Protein AF-A0A2H9Q117-F1 (afdb_monomer)

pLDDT: mean 94.59, std 5.76, range [59.09, 98.56]

Sequence (110 aa):
VEIIYKTNPKEIKGKDKVEELILDNNKKLKVDGIFVEIGGAPSSVLIKELGIKTDDSGFILTDERMATNVSGIFAAGDVRKNVLKQAITSSAEGVIAATSVYKYFNELKK

Secondary structure (DSSP, 8-state):
-----S--EEEEE-SSS--EEEETTS-EEE-S-----S------HHHHHTT--B-TT-PBP--TT-B-SSTT-B--STTB--S---HHHHHHHHHHHHHHHHHHHHHHT-

Foldseek 3Di:
DDDDPPKDFDDFDDDPFTQWTAIPVRDIDGDRDDDDPPDDADPQPVVVVVVWDAPPSRAGEDDPLQDTPDQLDGDFAPSHDDDDHDPVRRVVRVVSNVVSSVVSVVVVVD

Radius of gyration: 20.99 Å; Cα contacts (8 Å, |Δi|>4): 144; chains: 1; bounding box: 45×31×62 Å

Solvent-accessible surface area (backbone atoms only — not comparable to full-atom values): 6770 Å² total; per-residue (Å²): 136,91,83,79,76,99,66,49,86,65,48,82,40,58,90,94,53,54,43,32,41,31,31,69,84,69,51,72,43,83,37,76,72,86,85,89,83,86,77,86,69,51,92,35,66,70,45,50,75,71,68,40,52,50,51,97,67,36,25,34,47,56,55,97,54,18,37,37,82,41,88,97,42,63,56,51,32,81,52,27,73,72,94,64,85,44,74,68,50,24,50,53,37,41,53,44,24,54,53,39,52,54,50,54,56,57,58,74,75,108

Mean predicted aligned error: 4.55 Å

Structure (mmCIF, N/CA/C/O backbone):
data_AF-A0A2H9Q117-F1
#
_entry.id   AF-A0A2H9Q117-F1
#
loop_
_atom_site.group_PDB
_atom_site.id
_atom_site.type_symbol
_atom_site.label_atom_id
_atom_site.label_alt_id
_atom_site.label_comp_id
_atom_site.label_asym_id
_atom_site.label_entity_id
_atom_site.label_seq_id
_atom_site.pdbx_PDB_ins_code
_atom_site.Cartn_x
_atom_site.Cartn_y
_atom_site.Cartn_z
_atom_site.occupancy
_atom_site.B_iso_or_equiv
_atom_site.auth_seq_id
_atom_site.auth_comp_id
_atom_site.auth_asym_id
_atom_site.auth_atom_id
_atom_site.pdbx_PDB_model_num
ATOM 1 N N . VAL A 1 1 ? -5.870 14.328 20.038 1.00 90.69 1 VAL A N 1
ATOM 2 C CA . VAL A 1 1 ? -5.790 12.883 19.725 1.00 90.69 1 VAL A CA 1
ATOM 3 C C . VAL A 1 1 ? -5.539 12.150 21.028 1.00 90.69 1 VAL A C 1
ATOM 5 O O . VAL A 1 1 ? -4.581 12.492 21.708 1.00 90.69 1 VAL A O 1
ATOM 8 N N . GLU A 1 2 ? -6.423 11.231 21.414 1.00 95.50 2 GLU A N 1
ATOM 9 C CA . GLU A 1 2 ? -6.188 10.325 22.547 1.00 95.50 2 GLU A CA 1
ATOM 10 C C . GLU A 1 2 ? -5.389 9.120 22.041 1.00 95.50 2 GLU A C 1
ATOM 12 O O . GLU A 1 2 ? -5.732 8.558 21.002 1.00 95.50 2 GLU A O 1
ATOM 17 N N . ILE A 1 3 ? -4.324 8.736 22.749 1.00 96.56 3 ILE A N 1
ATOM 18 C CA . ILE A 1 3 ? -3.512 7.566 22.401 1.00 96.56 3 ILE A CA 1
ATOM 19 C C . ILE A 1 3 ? -3.693 6.506 23.483 1.00 96.56 3 ILE A C 1
ATOM 21 O O . ILE A 1 3 ? -3.464 6.773 24.662 1.00 96.56 3 ILE A O 1
ATOM 25 N N . ILE A 1 4 ? -4.085 5.301 23.075 1.00 95.94 4 ILE A N 1
ATOM 26 C CA . ILE A 1 4 ? -4.366 4.183 23.977 1.00 95.94 4 ILE A CA 1
ATOM 27 C C . ILE A 1 4 ? -3.413 3.037 23.632 1.00 95.94 4 ILE A C 1
ATOM 29 O O . ILE A 1 4 ? -3.639 2.282 22.691 1.00 95.94 4 ILE A O 1
ATOM 33 N N . TYR A 1 5 ? -2.318 2.922 24.382 1.00 96.88 5 TYR A N 1
ATOM 34 C CA . TYR A 1 5 ? -1.334 1.851 24.202 1.00 96.88 5 TYR A CA 1
ATOM 35 C C . TYR A 1 5 ? -1.754 0.552 24.908 1.00 96.88 5 TYR A C 1
ATOM 37 O O . TYR A 1 5 ? -2.643 0.550 25.760 1.00 96.88 5 TYR A O 1
ATOM 45 N N . LYS A 1 6 ? -1.056 -0.553 24.593 1.00 96.81 6 LYS A N 1
ATOM 46 C CA . LYS A 1 6 ? -1.187 -1.866 25.266 1.00 96.81 6 LYS A CA 1
ATOM 47 C C . LYS A 1 6 ? -2.630 -2.384 25.330 1.00 96.81 6 LYS A C 1
ATOM 49 O O . LYS A 1 6 ? -3.053 -2.921 26.348 1.00 96.81 6 LYS A O 1
ATOM 54 N N . THR A 1 7 ? -3.382 -2.158 24.263 1.00 96.94 7 THR A N 1
ATOM 55 C CA . THR A 1 7 ? -4.812 -2.447 24.189 1.00 96.94 7 THR A CA 1
ATOM 56 C C . THR A 1 7 ? -5.124 -2.946 22.786 1.00 96.94 7 THR A C 1
ATOM 58 O O . THR A 1 7 ? -4.624 -2.371 21.818 1.00 96.94 7 THR A O 1
ATOM 61 N N . ASN A 1 8 ? -5.944 -3.986 22.668 1.00 97.56 8 ASN A N 1
ATOM 62 C CA . ASN A 1 8 ? -6.383 -4.520 21.380 1.00 97.56 8 ASN A CA 1
ATOM 63 C C . ASN A 1 8 ? -7.870 -4.219 21.133 1.00 97.56 8 ASN A C 1
ATOM 65 O O . ASN A 1 8 ? -8.667 -4.239 22.080 1.00 97.56 8 ASN A O 1
ATOM 69 N N . PRO A 1 9 ? -8.277 -3.978 19.872 1.00 97.06 9 PRO A N 1
ATOM 70 C CA . PRO A 1 9 ? -9.687 -3.964 19.508 1.00 97.06 9 PRO A CA 1
ATOM 71 C C . PRO A 1 9 ? -10.270 -5.372 19.689 1.00 97.06 9 PRO A C 1
ATOM 73 O O . PRO A 1 9 ? -9.713 -6.352 19.199 1.00 97.06 9 PRO A O 1
ATOM 76 N N . LYS A 1 10 ? -11.390 -5.473 20.406 1.00 97.69 10 LYS A N 1
ATOM 77 C CA . LYS A 1 10 ? -12.072 -6.740 20.700 1.00 97.69 10 LYS A CA 1
ATOM 78 C C . LYS A 1 10 ? -13.313 -6.940 19.838 1.00 97.69 10 LYS A C 1
ATOM 80 O O . LYS A 1 10 ? -13.533 -8.036 19.341 1.00 97.69 10 LYS A O 1
ATOM 85 N N . GLU A 1 11 ? -14.135 -5.906 19.686 1.00 97.88 11 GLU A N 1
ATOM 86 C CA . GLU A 1 11 ? -15.405 -5.999 18.960 1.00 97.88 11 GLU A CA 1
ATOM 87 C C . GLU A 1 11 ? -15.816 -4.625 18.420 1.00 97.88 11 GLU A C 1
ATOM 89 O O . GLU A 1 11 ? -15.735 -3.630 19.140 1.00 97.88 11 GLU A O 1
ATOM 94 N N . ILE A 1 12 ? -16.278 -4.572 17.170 1.00 98.12 12 ILE A N 1
ATOM 95 C CA . ILE A 1 12 ? -16.892 -3.381 16.571 1.00 98.12 12 ILE A CA 1
ATOM 96 C C . ILE A 1 12 ? -18.407 -3.566 16.639 1.00 98.12 12 ILE A C 1
ATOM 98 O O . ILE A 1 12 ? -18.921 -4.569 16.145 1.00 98.12 12 ILE A O 1
ATOM 102 N N . LYS A 1 13 ? -19.118 -2.613 17.245 1.00 98.00 13 LYS A N 1
ATOM 103 C CA . LYS A 1 13 ? -20.574 -2.650 17.416 1.00 98.00 13 LYS A CA 1
ATOM 104 C C . LYS A 1 13 ? -21.279 -1.530 16.675 1.00 98.00 13 LYS A C 1
ATOM 106 O O . LYS A 1 13 ? -20.758 -0.427 16.507 1.00 98.00 13 LYS A O 1
ATOM 111 N N . GLY A 1 14 ? -22.510 -1.844 16.299 1.00 97.19 14 GLY A N 1
ATOM 112 C CA . GLY A 1 14 ? -23.447 -0.948 15.652 1.00 97.19 14 GLY A CA 1
ATOM 113 C C . GLY A 1 14 ? -24.541 -1.746 14.953 1.00 97.19 14 GLY A C 1
ATOM 114 O O . GLY A 1 14 ? -24.390 -2.954 14.751 1.00 97.19 14 GLY A O 1
ATOM 115 N N . LYS A 1 15 ? -25.662 -1.098 14.637 1.00 96.69 15 LYS A N 1
ATOM 116 C CA . LYS A 1 15 ? -26.765 -1.751 13.921 1.00 96.69 15 LYS A CA 1
ATOM 117 C C . LYS A 1 15 ? -26.582 -1.633 12.408 1.00 96.69 15 LYS A C 1
ATOM 119 O O . LYS A 1 15 ? -26.327 -2.628 11.743 1.00 96.69 15 LYS A O 1
ATOM 124 N N . ASP A 1 16 ? -26.686 -0.406 11.899 1.00 97.75 16 ASP A N 1
ATOM 125 C CA . ASP A 1 16 ? -26.608 -0.099 10.463 1.00 97.75 16 ASP A CA 1
ATOM 126 C C . ASP A 1 16 ? -25.271 0.573 10.084 1.00 97.75 16 ASP A C 1
ATOM 128 O O . ASP A 1 16 ? -24.865 0.570 8.924 1.00 97.75 16 ASP A O 1
ATOM 132 N N . LYS A 1 17 ? -24.570 1.147 11.070 1.00 97.56 17 LYS A N 1
ATOM 133 C CA . LYS A 1 17 ? -23.241 1.768 10.949 1.00 97.56 17 LYS A CA 1
ATOM 134 C C . LYS A 1 17 ? -22.427 1.529 12.220 1.00 97.56 17 LYS A C 1
ATOM 136 O O . LYS A 1 17 ? -22.989 1.093 13.217 1.00 97.56 17 LYS A O 1
ATOM 141 N N . VAL A 1 18 ? -21.130 1.845 12.195 1.00 98.19 18 VAL A N 1
ATOM 142 C CA . VAL A 1 18 ? -20.279 1.821 13.397 1.00 98.19 18 VAL A 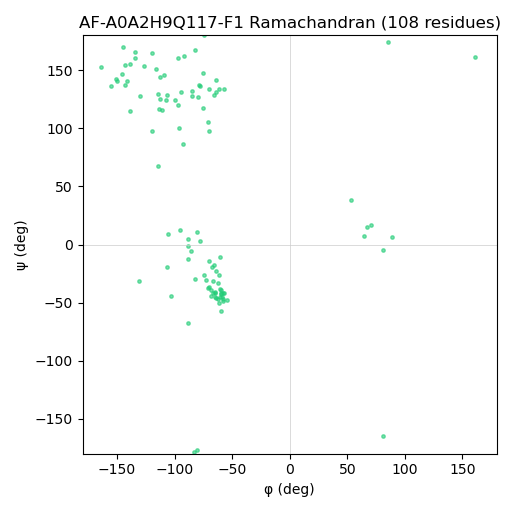CA 1
ATOM 143 C C . VAL A 1 18 ? -20.807 2.817 14.432 1.00 98.19 18 VAL A C 1
ATOM 145 O O . VAL A 1 18 ? -21.126 3.958 14.096 1.00 98.19 18 VAL A O 1
ATOM 148 N N . GLU A 1 19 ? -20.896 2.372 15.683 1.00 98.31 19 GLU A N 1
ATOM 149 C CA . GLU A 1 19 ? -21.332 3.192 16.822 1.00 98.31 19 GLU A CA 1
ATOM 150 C C . GLU A 1 19 ? -20.375 3.081 18.020 1.00 98.31 19 GLU A C 1
ATOM 152 O O . GLU A 1 19 ? -20.226 4.029 18.797 1.00 98.31 19 GLU A O 1
ATOM 157 N N . GLU A 1 20 ? -19.727 1.926 18.200 1.00 98.25 20 GLU A N 1
ATOM 158 C CA . GLU A 1 20 ? -18.876 1.660 19.359 1.00 98.25 20 GLU A CA 1
ATOM 159 C C . GLU A 1 20 ? -17.729 0.691 19.027 1.00 98.25 20 GLU A C 1
ATOM 161 O O . GLU A 1 20 ? -17.919 -0.308 18.333 1.00 98.25 20 GLU A O 1
ATOM 166 N N . LEU A 1 21 ? -16.538 0.953 19.571 1.00 98.31 21 LEU A N 1
ATOM 167 C CA . LEU A 1 21 ? -15.422 0.007 19.628 1.00 98.31 21 LEU A CA 1
ATOM 168 C C . LEU A 1 21 ? -15.249 -0.491 21.067 1.00 98.31 21 LEU A C 1
ATOM 170 O O . LEU A 1 21 ? -15.050 0.306 21.989 1.00 98.31 21 LEU A O 1
ATOM 174 N N . ILE A 1 22 ? -15.282 -1.809 21.254 1.00 98.12 22 ILE A N 1
ATOM 175 C CA . ILE A 1 22 ? -14.952 -2.471 22.518 1.00 98.12 22 ILE A CA 1
ATOM 176 C C . ILE A 1 22 ? -13.488 -2.884 22.486 1.00 98.12 22 ILE A C 1
ATOM 178 O O . ILE A 1 22 ? -13.029 -3.519 21.536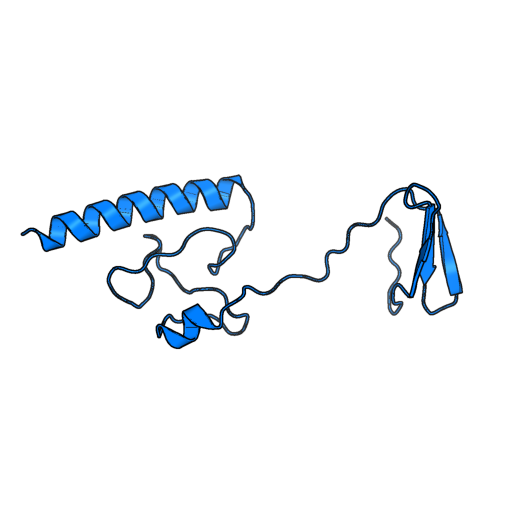 1.00 98.12 22 ILE A O 1
ATOM 182 N N . LEU A 1 23 ? -12.772 -2.552 23.552 1.00 98.12 23 LEU A N 1
ATOM 183 C CA . LEU A 1 23 ? -11.379 -2.923 23.761 1.00 98.12 23 LEU A CA 1
ATOM 184 C C . LEU A 1 23 ? -11.264 -4.176 24.643 1.00 98.12 23 LEU A C 1
ATOM 186 O O . LEU A 1 23 ? -12.188 -4.533 25.379 1.00 98.12 23 LEU A O 1
ATOM 190 N N . ASP A 1 24 ? -10.123 -4.856 24.591 1.00 97.69 24 ASP A N 1
ATOM 191 C CA . ASP A 1 24 ? -9.838 -6.057 25.394 1.00 97.69 24 ASP A CA 1
ATOM 192 C C . ASP A 1 24 ? -9.869 -5.819 26.917 1.00 97.69 24 ASP A C 1
ATOM 194 O O . ASP A 1 24 ? -10.237 -6.716 27.676 1.00 97.69 24 ASP A O 1
ATOM 198 N N . ASN A 1 25 ? -9.610 -4.589 27.359 1.00 96.56 25 ASN A N 1
ATOM 199 C CA . ASN A 1 25 ? -9.779 -4.132 28.743 1.00 96.56 25 ASN A CA 1
ATOM 200 C C . ASN A 1 25 ? -11.233 -3.756 29.120 1.00 96.56 25 ASN A C 1
ATOM 202 O O . ASN A 1 25 ? -11.467 -3.175 30.179 1.00 96.56 25 ASN A O 1
ATOM 206 N N . ASN A 1 26 ? -12.212 -4.076 28.266 1.00 94.75 26 ASN A N 1
ATOM 207 C CA . ASN A 1 26 ? -13.640 -3.753 28.386 1.00 94.75 26 ASN A CA 1
ATOM 208 C C . ASN A 1 26 ? -13.996 -2.252 28.335 1.00 94.75 26 ASN A C 1
ATOM 210 O O . ASN A 1 26 ? -15.169 -1.907 28.512 1.00 94.75 26 ASN A O 1
ATOM 214 N N . LYS A 1 27 ? -13.042 -1.351 28.050 1.00 96.75 27 LYS A N 1
ATOM 215 C CA . LYS A 1 27 ? -13.352 0.051 27.728 1.00 96.75 27 LYS A CA 1
ATOM 216 C C . LYS A 1 27 ? -14.156 0.104 26.427 1.00 96.75 27 LYS A C 1
ATOM 218 O O . LYS A 1 27 ? -13.892 -0.639 25.482 1.00 96.75 27 LYS A O 1
ATOM 223 N N . LYS A 1 28 ? -15.128 1.012 26.393 1.00 97.75 28 LYS A N 1
ATOM 22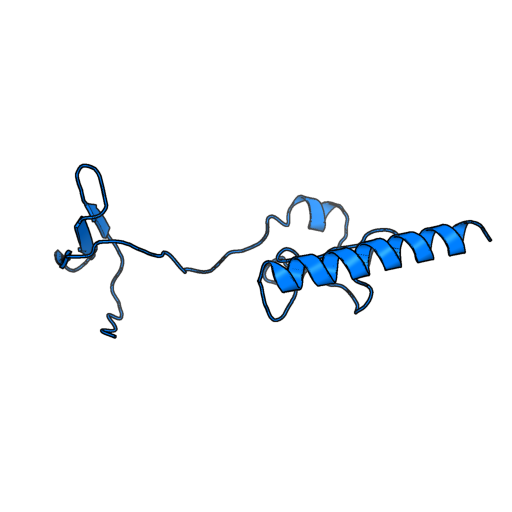4 C CA . LYS A 1 28 ? -16.000 1.267 25.247 1.00 97.75 28 LYS A CA 1
ATOM 225 C C . LYS A 1 28 ? -15.745 2.664 24.709 1.00 97.75 28 LYS A C 1
ATOM 227 O O . LYS A 1 28 ? -15.746 3.624 25.481 1.00 97.75 28 LYS A O 1
ATOM 232 N N . LEU A 1 29 ? -15.523 2.772 23.406 1.00 97.94 29 LEU A N 1
ATOM 233 C CA . LEU A 1 29 ? -15.313 4.039 22.713 1.00 97.94 29 LEU A CA 1
ATOM 234 C C . LEU A 1 29 ? -16.488 4.285 21.772 1.00 97.94 29 LEU A C 1
ATOM 236 O O . LEU A 1 29 ? -16.671 3.521 20.831 1.00 97.94 29 LEU A O 1
ATOM 240 N N . LYS A 1 30 ? -17.260 5.350 22.003 1.00 97.94 30 LYS A N 1
ATOM 241 C CA . LYS A 1 30 ? -18.290 5.794 21.054 1.00 97.94 30 LYS A CA 1
ATOM 242 C C . LYS A 1 30 ? -17.616 6.491 19.878 1.00 97.94 30 LYS A C 1
ATOM 244 O O . LYS A 1 30 ? -16.953 7.506 20.084 1.00 97.94 30 LYS A O 1
ATOM 249 N N . VAL A 1 31 ? -17.765 5.938 18.680 1.00 97.75 31 VAL A N 1
ATOM 250 C CA . VAL A 1 31 ? -17.116 6.422 17.453 1.00 97.75 31 VAL A CA 1
ATOM 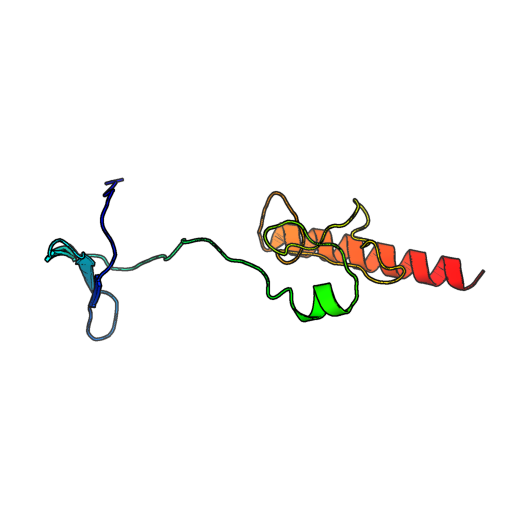251 C C . VAL A 1 31 ? -18.034 6.202 16.255 1.00 97.75 31 VAL A C 1
ATOM 253 O O . VAL A 1 31 ? -18.746 5.206 16.201 1.00 97.75 31 VAL A O 1
ATOM 256 N N . ASP A 1 32 ? -17.987 7.104 15.276 1.00 97.94 32 ASP A N 1
ATOM 257 C CA . ASP A 1 32 ? -18.773 6.986 14.038 1.00 97.94 32 ASP A CA 1
ATOM 258 C C . ASP A 1 32 ? -18.060 6.185 12.933 1.00 97.94 32 ASP A C 1
ATOM 260 O O . ASP A 1 32 ? -18.670 5.826 11.927 1.00 97.94 32 ASP A O 1
ATOM 264 N N . GLY A 1 33 ? -16.761 5.914 13.091 1.00 97.38 33 GLY A N 1
ATOM 265 C CA . GLY A 1 33 ? -15.950 5.222 12.094 1.00 97.38 33 GLY A CA 1
ATOM 266 C C . GLY A 1 33 ? -14.640 4.695 12.669 1.00 97.38 33 GLY A C 1
ATOM 267 O O . GLY A 1 33 ? -14.112 5.226 13.647 1.00 97.38 33 GLY A O 1
ATOM 268 N N . ILE A 1 34 ? -14.126 3.629 12.057 1.00 97.38 34 ILE A N 1
ATOM 269 C CA . ILE A 1 34 ? -12.878 2.965 12.444 1.00 97.38 34 ILE A CA 1
ATOM 270 C C . ILE A 1 34 ? -12.019 2.806 11.194 1.00 97.38 34 ILE A C 1
ATOM 272 O O . ILE A 1 34 ? -12.471 2.259 10.191 1.00 97.38 34 ILE A O 1
ATOM 276 N N . PHE A 1 35 ? -10.772 3.258 11.284 1.00 97.00 35 PHE A N 1
ATOM 277 C CA . PHE A 1 35 ? -9.751 3.085 10.256 1.00 97.00 35 PHE A CA 1
ATOM 278 C C . PHE A 1 35 ? -8.699 2.114 10.797 1.00 97.00 35 PHE A C 1
ATOM 280 O O . PHE A 1 35 ? -8.067 2.392 11.817 1.00 97.00 35 PHE A O 1
ATOM 287 N N . VAL A 1 36 ? -8.561 0.948 10.162 1.00 95.31 36 VAL A N 1
ATOM 288 C CA . VAL A 1 36 ? -7.625 -0.104 10.586 1.00 95.31 36 VAL A CA 1
ATOM 289 C C . VAL A 1 36 ? -6.338 0.023 9.779 1.00 95.31 36 VAL A C 1
ATOM 291 O O . VAL A 1 36 ? -6.259 -0.446 8.651 1.00 95.31 36 VAL A O 1
ATOM 294 N N . GLU A 1 37 ? -5.322 0.631 10.384 1.00 93.50 37 GLU A N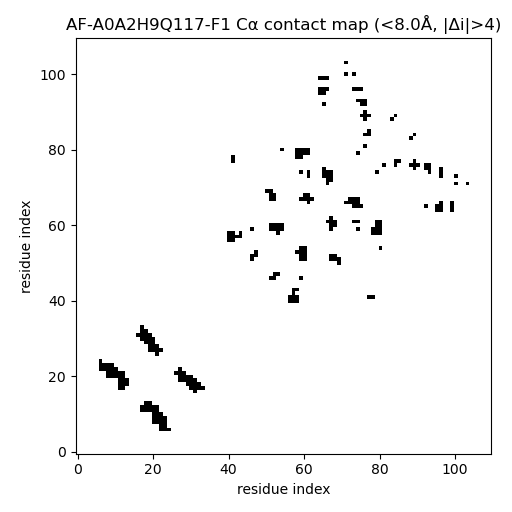 1
ATOM 295 C CA . GLU A 1 37 ? -4.021 0.895 9.757 1.00 93.50 37 GLU A CA 1
ATOM 296 C C . GLU A 1 37 ? -2.912 0.093 10.456 1.00 93.50 37 GLU A C 1
ATOM 298 O O . GLU A 1 37 ? -2.054 0.638 11.146 1.00 93.50 37 GLU A O 1
ATOM 303 N N . ILE A 1 38 ? -2.957 -1.238 10.319 1.00 92.38 38 ILE A N 1
ATOM 304 C CA . ILE A 1 38 ? -1.973 -2.173 10.912 1.00 92.38 38 ILE A CA 1
ATOM 305 C C . ILE A 1 38 ? -0.846 -2.565 9.939 1.00 92.38 38 ILE A C 1
ATOM 307 O O . ILE A 1 38 ? -0.082 -3.493 10.202 1.00 92.38 38 ILE A O 1
ATOM 311 N N . GLY A 1 39 ? -0.743 -1.852 8.816 1.00 86.38 39 GLY A N 1
ATOM 312 C CA . GLY A 1 39 ? 0.172 -2.152 7.718 1.00 86.38 39 GLY A CA 1
ATOM 313 C C . GLY A 1 39 ? -0.388 -3.168 6.718 1.00 86.38 39 GLY A C 1
ATOM 314 O O . GLY A 1 39 ? -1.460 -3.741 6.901 1.00 86.38 39 GLY A O 1
ATOM 315 N N . GLY A 1 40 ? 0.357 -3.384 5.634 1.00 81.50 40 GLY A N 1
ATOM 316 C CA . GLY A 1 40 ? 0.013 -4.340 4.585 1.00 81.50 40 GLY A CA 1
ATOM 317 C C . GLY A 1 40 ? 1.264 -4.887 3.905 1.00 81.50 40 GLY A C 1
ATOM 318 O O . GLY A 1 40 ? 2.230 -4.153 3.694 1.00 81.50 40 GLY A O 1
ATOM 319 N N . ALA A 1 41 ? 1.237 -6.175 3.565 1.00 81.75 41 ALA A N 1
ATOM 320 C CA . ALA A 1 41 ? 2.283 -6.852 2.805 1.00 81.75 41 ALA A CA 1
ATOM 321 C C . ALA A 1 41 ? 1.744 -7.257 1.420 1.00 81.75 41 ALA A C 1
ATOM 323 O O . ALA A 1 41 ? 0.572 -7.625 1.304 1.00 81.75 41 ALA A O 1
ATOM 324 N N . PRO A 1 42 ? 2.563 -7.195 0.360 1.00 84.44 42 PRO A N 1
ATOM 325 C CA . PRO A 1 42 ? 2.141 -7.569 -0.979 1.00 84.44 42 PRO A CA 1
ATOM 326 C C . PRO A 1 42 ? 2.067 -9.096 -1.104 1.00 84.44 42 PRO A C 1
ATOM 328 O O . PRO A 1 42 ? 2.879 -9.832 -0.532 1.00 84.44 42 PRO A O 1
ATOM 331 N N . SER A 1 43 ? 1.129 -9.587 -1.916 1.00 79.69 43 SER A N 1
ATOM 332 C CA . SER A 1 43 ? 1.109 -11.000 -2.302 1.00 79.69 43 SER A CA 1
ATOM 333 C C . SER A 1 43 ? 2.285 -11.283 -3.240 1.00 79.69 43 SER A C 1
ATOM 335 O O . SER A 1 43 ? 2.240 -10.977 -4.429 1.00 79.69 43 SER A O 1
ATOM 337 N N . SER A 1 44 ? 3.373 -11.818 -2.684 1.00 76.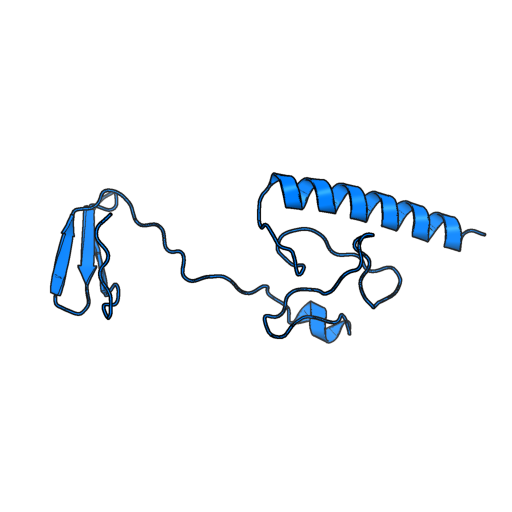81 44 SER A N 1
ATOM 338 C CA . SER A 1 44 ? 4.659 -11.989 -3.377 1.00 76.81 44 SER A CA 1
ATOM 339 C C . S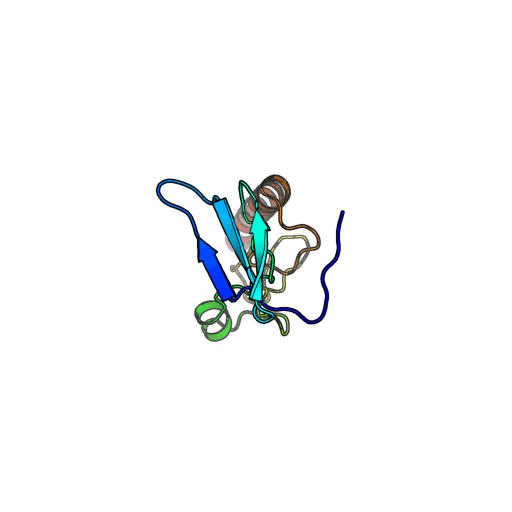ER A 1 44 ? 4.967 -13.435 -3.775 1.00 76.81 44 SER A C 1
ATOM 341 O O . SER A 1 44 ? 6.074 -13.712 -4.228 1.00 76.81 44 SER A O 1
ATOM 343 N N . VAL A 1 45 ? 4.012 -14.364 -3.639 1.00 82.12 45 VAL A N 1
ATOM 344 C CA . VAL A 1 45 ? 4.233 -15.794 -3.940 1.00 82.12 45 VAL A CA 1
ATOM 345 C C . VAL A 1 45 ? 4.655 -15.986 -5.401 1.00 82.12 45 VAL A C 1
ATOM 347 O O . VAL A 1 45 ? 5.769 -16.435 -5.657 1.00 82.12 45 VAL A O 1
ATOM 350 N N . LEU A 1 46 ? 3.834 -15.523 -6.349 1.00 84.38 46 LEU A N 1
ATOM 351 C CA . LEU A 1 46 ? 4.135 -15.600 -7.784 1.00 84.38 46 LEU A CA 1
ATOM 352 C C . LEU A 1 46 ? 5.425 -14.847 -8.153 1.00 84.38 46 LEU A C 1
ATOM 354 O O . LEU A 1 46 ? 6.212 -15.302 -8.974 1.00 84.38 46 LEU A O 1
ATOM 358 N N . ILE A 1 47 ? 5.665 -13.692 -7.526 1.00 90.06 47 ILE A N 1
ATOM 359 C CA . ILE A 1 47 ? 6.857 -12.863 -7.763 1.00 90.06 47 ILE A CA 1
ATOM 360 C C . ILE A 1 47 ? 8.135 -13.643 -7.430 1.00 90.06 47 ILE A C 1
ATOM 362 O O . ILE A 1 47 ? 9.086 -13.643 -8.214 1.00 90.06 47 ILE A O 1
ATOM 366 N N . LYS A 1 48 ? 8.145 -14.341 -6.290 1.00 86.31 48 LYS A N 1
ATOM 367 C CA . LYS A 1 48 ? 9.289 -15.149 -5.857 1.00 86.31 48 LYS A CA 1
ATOM 368 C C . LYS A 1 48 ? 9.498 -16.364 -6.761 1.00 86.31 48 LYS A C 1
ATOM 370 O O . LYS A 1 48 ? 10.640 -16.660 -7.099 1.00 86.31 48 LYS A O 1
ATOM 375 N N . GLU A 1 49 ? 8.423 -17.020 -7.199 1.00 90.81 49 GLU A N 1
ATOM 376 C CA . GLU A 1 49 ? 8.490 -18.142 -8.150 1.00 90.81 49 GLU A CA 1
ATOM 377 C C . GLU A 1 49 ? 9.076 -17.731 -9.510 1.00 90.81 49 GLU A C 1
ATOM 379 O O . GLU A 1 49 ? 9.809 -18.500 -10.127 1.00 90.81 49 GLU A O 1
ATOM 384 N N . LEU A 1 50 ? 8.832 -16.491 -9.945 1.00 91.38 50 LEU A N 1
ATOM 385 C CA . LEU A 1 50 ? 9.411 -15.915 -11.163 1.00 91.38 50 LEU A CA 1
ATOM 386 C C . LEU A 1 50 ? 10.878 -15.463 -11.001 1.00 91.38 50 LEU A C 1
ATOM 388 O O . LEU A 1 50 ? 11.451 -14.894 -11.930 1.00 91.38 50 LEU A O 1
ATOM 392 N N . GLY A 1 51 ? 11.500 -15.679 -9.835 1.00 95.19 51 GLY A N 1
ATOM 393 C CA . GLY A 1 51 ? 12.882 -15.269 -9.558 1.00 95.19 51 GLY A CA 1
ATOM 394 C C . GLY A 1 51 ? 13.068 -13.753 -9.416 1.00 95.19 51 GLY A C 1
ATOM 395 O O . GLY A 1 51 ? 14.196 -13.250 -9.492 1.00 95.19 51 GLY A O 1
ATOM 396 N N . ILE A 1 52 ? 11.976 -13.010 -9.217 1.00 96.88 52 ILE A N 1
ATOM 397 C CA . ILE A 1 52 ? 12.015 -11.563 -9.018 1.00 96.88 52 ILE A CA 1
ATOM 398 C C . ILE A 1 52 ? 12.406 -11.276 -7.566 1.00 96.88 52 ILE A C 1
ATOM 400 O O . ILE A 1 52 ? 11.803 -11.782 -6.618 1.00 96.88 52 ILE A O 1
ATOM 404 N N . LYS A 1 53 ? 13.432 -10.444 -7.385 1.00 96.50 53 LYS A N 1
ATOM 405 C CA . LYS A 1 53 ? 13.948 -10.054 -6.075 1.00 96.50 53 LYS A CA 1
ATOM 406 C C . LYS A 1 53 ? 12.959 -9.140 -5.359 1.00 96.50 53 LYS A C 1
ATOM 408 O O . LYS A 1 53 ? 12.492 -8.143 -5.915 1.00 96.50 53 LYS A O 1
ATOM 413 N N . THR A 1 54 ? 12.723 -9.445 -4.090 1.00 95.62 54 THR A N 1
ATOM 414 C CA . THR A 1 54 ? 11.957 -8.612 -3.166 1.00 95.62 54 THR A CA 1
ATOM 415 C C . THR A 1 54 ? 12.817 -8.197 -1.979 1.00 95.62 54 THR A C 1
ATOM 417 O O . THR A 1 54 ? 13.869 -8.790 -1.739 1.00 95.62 54 THR A O 1
ATOM 420 N N . ASP A 1 55 ? 12.372 -7.199 -1.220 1.00 93.00 55 ASP A N 1
ATOM 421 C CA . ASP A 1 55 ? 12.859 -7.013 0.148 1.00 93.00 55 ASP A CA 1
ATOM 422 C C . ASP A 1 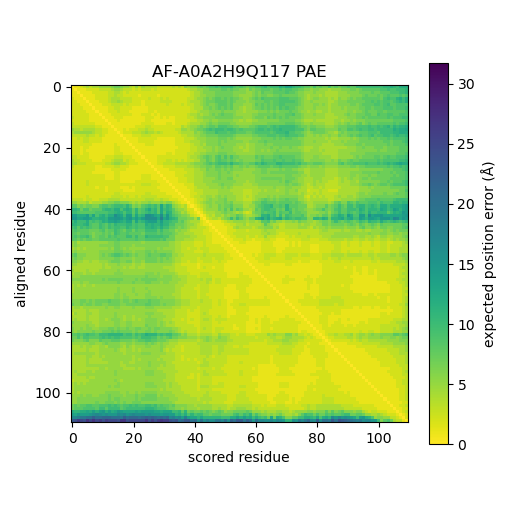55 ? 12.259 -8.053 1.113 1.00 93.00 55 ASP A C 1
ATOM 424 O O . ASP A 1 55 ? 11.460 -8.914 0.720 1.00 93.00 55 ASP A O 1
ATOM 428 N N . AS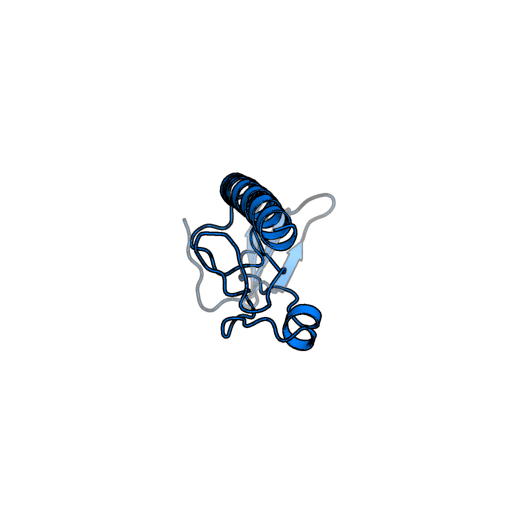P A 1 56 ? 12.648 -7.964 2.387 1.00 91.31 56 ASP A N 1
ATOM 429 C CA . ASP A 1 56 ? 12.213 -8.880 3.448 1.00 91.31 56 ASP A CA 1
ATOM 430 C C . ASP A 1 56 ? 10.703 -8.808 3.720 1.00 91.31 56 ASP A C 1
ATOM 432 O O . ASP A 1 56 ? 10.109 -9.767 4.208 1.00 91.31 56 ASP A O 1
ATOM 436 N N . SER A 1 57 ? 10.062 -7.689 3.369 1.00 90.38 57 SER A N 1
ATOM 437 C CA . SER A 1 57 ? 8.610 -7.501 3.476 1.00 90.38 57 SER A CA 1
ATOM 438 C C . SER A 1 57 ? 7.859 -7.967 2.222 1.00 90.38 57 SER A C 1
ATOM 440 O O . SER A 1 57 ? 6.631 -7.916 2.188 1.00 90.38 57 SER A O 1
ATOM 442 N N . GLY A 1 58 ? 8.570 -8.455 1.201 1.00 92.19 58 GLY A N 1
ATOM 443 C CA . GLY A 1 58 ? 7.995 -8.983 -0.034 1.00 92.19 58 GLY A CA 1
ATOM 444 C C . GLY A 1 58 ? 7.762 -7.942 -1.130 1.00 92.19 58 GLY A C 1
ATOM 445 O O . GLY A 1 58 ? 7.191 -8.293 -2.163 1.00 92.19 58 GLY A O 1
ATOM 446 N N . PHE A 1 59 ? 8.202 -6.693 -0.960 1.00 94.62 59 PHE A N 1
ATOM 447 C CA . PHE A 1 59 ? 8.058 -5.664 -1.993 1.00 94.62 59 PHE A CA 1
ATOM 448 C C . PHE A 1 59 ? 9.092 -5.831 -3.099 1.00 94.62 59 PHE A C 1
ATOM 450 O O . PHE A 1 59 ? 10.273 -6.046 -2.830 1.00 94.62 59 PHE A O 1
ATOM 457 N N . ILE A 1 60 ? 8.660 -5.696 -4.353 1.00 96.25 60 ILE A N 1
ATOM 458 C CA . ILE A 1 60 ? 9.525 -5.867 -5.527 1.00 96.25 60 ILE A CA 1
ATOM 459 C C . ILE A 1 60 ? 10.623 -4.802 -5.537 1.00 96.25 60 ILE A C 1
ATOM 461 O O . ILE A 1 60 ? 10.351 -3.606 -5.399 1.00 96.25 60 ILE A O 1
ATOM 465 N N . LEU A 1 61 ? 11.865 -5.232 -5.745 1.00 96.94 61 LEU A N 1
ATOM 466 C CA . LEU A 1 61 ? 12.990 -4.327 -5.946 1.00 96.94 61 LEU A CA 1
ATOM 467 C C . LEU A 1 61 ? 13.071 -3.924 -7.420 1.00 96.94 61 LEU A C 1
ATOM 469 O O . LEU A 1 61 ? 13.115 -4.782 -8.303 1.00 96.94 61 LEU A O 1
ATOM 473 N N . THR A 1 62 ? 13.126 -2.619 -7.678 1.00 97.88 62 THR A N 1
ATOM 474 C CA . THR A 1 62 ? 13.300 -2.070 -9.028 1.00 97.88 62 THR A CA 1
ATOM 475 C C . THR A 1 62 ? 14.338 -0.956 -9.052 1.00 97.88 62 THR A C 1
ATOM 477 O O . THR A 1 62 ? 14.599 -0.326 -8.024 1.00 97.88 62 THR A O 1
ATOM 480 N N . ASP A 1 63 ? 14.869 -0.666 -10.238 1.00 97.75 63 ASP A N 1
ATOM 481 C CA . ASP A 1 63 ? 15.611 0.571 -10.503 1.00 97.75 63 ASP A CA 1
ATOM 482 C C . ASP A 1 63 ? 14.666 1.770 -10.766 1.00 97.75 63 ASP A C 1
ATOM 484 O O . ASP A 1 63 ? 13.438 1.649 -10.684 1.00 97.75 63 ASP A O 1
ATOM 488 N N . GLU A 1 64 ? 15.235 2.938 -11.088 1.00 97.25 64 GLU A N 1
ATOM 489 C CA . GLU A 1 64 ? 14.493 4.173 -11.407 1.00 97.25 64 GLU A CA 1
ATOM 490 C C . GLU A 1 64 ? 13.657 4.078 -12.692 1.00 97.25 64 GLU A C 1
ATOM 492 O O . GLU A 1 64 ? 12.727 4.857 -12.892 1.00 97.25 64 GLU A O 1
ATOM 497 N N . ARG A 1 65 ? 13.948 3.101 -13.557 1.00 97.75 65 ARG A N 1
ATOM 498 C CA . ARG A 1 65 ? 13.191 2.823 -14.785 1.00 97.75 65 ARG A CA 1
ATOM 499 C C . ARG A 1 65 ? 12.033 1.862 -14.531 1.00 97.75 65 ARG A C 1
ATOM 501 O O . ARG A 1 65 ? 11.361 1.481 -15.488 1.00 97.75 65 ARG A O 1
ATOM 508 N N . MET A 1 66 ? 11.803 1.483 -13.273 1.00 98.44 66 MET A N 1
ATOM 509 C CA . MET A 1 66 ? 10.834 0.475 -12.839 1.00 98.44 66 MET A CA 1
ATOM 510 C C . MET A 1 66 ? 11.189 -0.952 -13.285 1.00 98.44 66 MET A C 1
ATOM 512 O O . MET A 1 66 ? 10.339 -1.841 -13.231 1.00 98.44 66 MET A O 1
ATOM 516 N N . ALA A 1 67 ? 12.430 -1.198 -13.717 1.00 98.12 67 ALA A N 1
ATOM 517 C CA . ALA A 1 67 ? 12.875 -2.522 -14.139 1.00 98.12 67 ALA A CA 1
ATOM 518 C C . ALA A 1 67 ? 13.199 -3.397 -12.925 1.00 98.12 67 ALA A C 1
ATOM 520 O O . ALA A 1 67 ? 13.838 -2.938 -11.976 1.00 98.12 67 ALA A O 1
ATOM 521 N N . THR A 1 68 ? 12.779 -4.661 -12.965 1.00 97.75 68 THR A N 1
ATOM 522 C CA . THR A 1 68 ? 13.165 -5.664 -11.961 1.00 97.75 68 THR A CA 1
ATOM 523 C C . THR A 1 68 ? 14.537 -6.269 -12.287 1.00 97.75 68 THR A C 1
ATOM 525 O O . THR A 1 68 ? 15.174 -5.920 -13.281 1.00 97.75 68 THR A O 1
ATOM 528 N N . ASN A 1 69 ? 15.004 -7.222 -11.475 1.00 97.88 69 ASN A N 1
ATOM 529 C CA . ASN A 1 69 ? 16.193 -8.013 -11.811 1.00 97.88 69 ASN A CA 1
ATOM 530 C C . ASN A 1 69 ? 15.970 -9.006 -12.965 1.00 97.88 69 ASN A C 1
ATOM 532 O O . ASN A 1 69 ? 16.947 -9.572 -13.454 1.00 97.88 69 ASN A O 1
ATOM 536 N N . VAL A 1 70 ? 14.722 -9.271 -13.357 1.00 97.12 70 VAL A N 1
ATOM 537 C CA . VAL A 1 70 ? 14.393 -10.170 -14.464 1.00 97.12 70 VAL A CA 1
ATOM 538 C C . VAL A 1 70 ? 14.157 -9.326 -15.715 1.00 97.12 70 VAL A C 1
ATOM 540 O O . VAL A 1 70 ? 13.287 -8.455 -15.741 1.00 97.12 70 VAL A O 1
ATOM 543 N N . SER A 1 71 ? 14.959 -9.571 -16.754 1.00 95.69 71 SER A N 1
ATOM 544 C CA . SER A 1 71 ? 14.904 -8.818 -18.013 1.00 95.69 71 SER A CA 1
ATOM 545 C C . SER A 1 71 ? 13.508 -8.886 -18.636 1.00 95.69 71 SER A C 1
ATOM 547 O O . SER A 1 71 ? 12.907 -9.956 -18.706 1.00 95.69 71 SER A O 1
ATOM 549 N N . GLY A 1 72 ? 12.990 -7.736 -19.071 1.00 95.25 72 GLY A N 1
ATOM 550 C CA . GLY A 1 72 ? 11.649 -7.619 -19.647 1.00 95.25 72 GLY A CA 1
ATOM 551 C C . GLY A 1 72 ? 10.507 -7.547 -18.628 1.00 95.25 72 GLY A C 1
ATOM 552 O O . GLY A 1 72 ? 9.372 -7.303 -19.033 1.00 95.25 72 GLY A O 1
ATOM 553 N N . ILE A 1 73 ? 10.779 -7.692 -17.325 1.00 96.56 73 ILE A N 1
ATOM 554 C CA . ILE A 1 73 ? 9.771 -7.556 -16.266 1.00 96.56 73 ILE A CA 1
ATOM 555 C C . ILE A 1 73 ? 9.969 -6.240 -15.512 1.00 96.56 73 ILE A C 1
ATOM 557 O O . ILE A 1 73 ? 11.057 -5.936 -15.014 1.00 96.56 73 ILE A O 1
ATOM 561 N N . PHE A 1 74 ? 8.879 -5.486 -15.388 1.00 97.56 74 PHE A N 1
ATOM 562 C CA . PHE A 1 74 ? 8.812 -4.180 -14.739 1.00 97.56 74 PHE A CA 1
ATOM 563 C C . PHE A 1 74 ? 7.711 -4.186 -13.673 1.00 97.56 74 PHE A C 1
ATOM 565 O O . PHE A 1 74 ? 6.749 -4.947 -13.782 1.00 97.56 74 PHE A O 1
ATOM 572 N N . ALA A 1 75 ? 7.838 -3.342 -12.649 1.00 96.56 75 ALA A N 1
ATOM 573 C CA . ALA A 1 75 ? 6.850 -3.228 -11.576 1.00 96.56 75 ALA A CA 1
ATOM 574 C C . ALA A 1 75 ? 6.663 -1.770 -11.140 1.00 96.56 75 ALA A C 1
ATOM 576 O O . ALA A 1 75 ? 7.631 -1.025 -11.033 1.00 96.56 75 ALA A O 1
ATOM 577 N N . ALA A 1 76 ? 5.423 -1.378 -10.852 1.00 97.12 76 ALA A N 1
ATOM 578 C CA . ALA A 1 76 ? 5.049 -0.023 -10.453 1.00 97.12 76 ALA A CA 1
ATOM 579 C C . ALA A 1 76 ? 3.935 -0.049 -9.397 1.00 97.12 76 ALA A C 1
ATOM 581 O O . ALA A 1 76 ? 3.147 -0.997 -9.346 1.00 97.12 76 ALA A O 1
ATOM 582 N N . GLY A 1 77 ? 3.853 1.002 -8.583 1.00 95.81 77 GLY A N 1
ATOM 583 C CA . GLY A 1 77 ? 2.853 1.168 -7.534 1.00 95.81 77 GLY A CA 1
ATOM 584 C C . GLY A 1 77 ? 3.183 0.423 -6.245 1.00 95.81 77 GLY A C 1
ATOM 585 O O . GLY A 1 77 ? 4.302 -0.026 -6.020 1.00 95.81 77 GLY A O 1
ATOM 586 N N . ASP A 1 78 ? 2.190 0.267 -5.374 1.00 94.81 78 ASP A N 1
ATOM 587 C CA . ASP A 1 78 ? 2.380 -0.200 -3.991 1.00 94.81 78 ASP A CA 1
ATOM 588 C C . ASP A 1 78 ? 2.996 -1.603 -3.831 1.00 94.81 78 ASP A C 1
ATOM 590 O O . ASP A 1 78 ? 3.376 -1.973 -2.714 1.00 94.81 78 ASP A O 1
ATOM 594 N N . VAL A 1 79 ? 3.098 -2.374 -4.921 1.00 93.62 79 VAL A N 1
ATOM 595 C CA . VAL A 1 79 ? 3.745 -3.693 -4.979 1.00 93.62 79 VAL A CA 1
ATOM 596 C C . VAL A 1 79 ? 5.277 -3.612 -4.952 1.00 93.62 79 VAL A C 1
ATOM 598 O O . VAL A 1 79 ? 5.932 -4.562 -4.514 1.00 93.62 79 VAL A O 1
ATOM 601 N N . ARG A 1 80 ? 5.869 -2.496 -5.401 1.00 94.50 80 ARG A N 1
ATOM 602 C CA . ARG A 1 80 ? 7.323 -2.279 -5.349 1.00 94.50 80 ARG A CA 1
ATOM 603 C C . ARG A 1 80 ? 7.736 -1.577 -4.062 1.00 94.50 80 ARG A C 1
ATOM 605 O O . ARG A 1 80 ? 6.930 -0.949 -3.376 1.00 94.50 80 ARG A O 1
ATOM 612 N N . LYS A 1 81 ? 9.027 -1.655 -3.751 1.00 94.69 81 LYS A N 1
ATOM 613 C CA . LYS A 1 81 ? 9.620 -0.886 -2.660 1.00 94.69 81 LYS A CA 1
ATOM 614 C C . LYS A 1 81 ? 9.664 0.587 -3.062 1.00 94.69 81 LYS A C 1
ATOM 616 O O . LYS A 1 81 ? 10.498 0.988 -3.874 1.00 94.69 81 LYS A O 1
ATOM 621 N N . ASN A 1 82 ? 8.776 1.389 -2.487 1.00 91.00 82 ASN A N 1
ATOM 622 C CA . ASN A 1 82 ? 8.709 2.830 -2.697 1.00 91.00 82 ASN A CA 1
ATOM 623 C C . ASN A 1 82 ? 8.531 3.580 -1.366 1.00 91.00 82 ASN A C 1
ATOM 625 O O . ASN A 1 82 ? 8.263 2.985 -0.323 1.00 91.00 82 ASN A O 1
ATOM 629 N N . VAL A 1 83 ? 8.758 4.895 -1.399 1.00 90.62 83 VAL A N 1
ATOM 630 C CA . VAL A 1 83 ? 8.698 5.758 -0.204 1.00 90.62 83 VAL A CA 1
ATOM 631 C C . VAL A 1 83 ? 7.262 6.172 0.117 1.00 90.62 83 VAL A C 1
ATOM 633 O O . VAL A 1 83 ? 6.933 6.404 1.276 1.00 90.62 83 VAL A O 1
ATOM 636 N N . LEU A 1 84 ? 6.406 6.282 -0.904 1.00 92.75 84 LEU A N 1
ATOM 637 C CA . LEU A 1 84 ? 5.070 6.845 -0.774 1.00 92.75 84 LEU A CA 1
ATOM 638 C C . LEU A 1 84 ? 4.047 6.033 -1.571 1.00 92.75 84 LEU A C 1
ATOM 640 O O . LEU A 1 84 ? 4.067 6.019 -2.803 1.00 92.75 84 LEU A O 1
ATOM 644 N N . LYS A 1 85 ? 3.119 5.420 -0.837 1.00 92.69 85 LYS A N 1
ATOM 645 C CA . LYS A 1 85 ? 2.022 4.597 -1.353 1.00 92.69 85 LYS A CA 1
ATOM 646 C C . LYS A 1 85 ? 0.773 5.434 -1.552 1.00 92.69 85 LYS A C 1
ATOM 648 O O . LYS A 1 85 ? -0.012 5.614 -0.624 1.00 92.69 85 LYS A O 1
ATOM 653 N N . GLN A 1 86 ? 0.655 6.063 -2.715 1.00 96.25 86 GLN A N 1
ATOM 654 C CA . GLN A 1 86 ? -0.447 6.959 -3.054 1.00 96.25 86 GLN A CA 1
ATOM 655 C C . GLN A 1 86 ? -0.887 6.717 -4.498 1.00 96.25 86 GLN A C 1
ATOM 657 O O . GLN A 1 86 ? -0.107 6.284 -5.348 1.00 96.25 86 GLN A O 1
ATOM 662 N N . ALA A 1 87 ? -2.140 7.050 -4.804 1.00 96.50 87 ALA A N 1
ATOM 663 C CA . ALA A 1 87 ? -2.679 6.877 -6.152 1.00 96.50 87 ALA A CA 1
ATOM 664 C C . ALA A 1 87 ? -1.848 7.628 -7.209 1.00 96.50 87 ALA A C 1
ATOM 666 O O . ALA A 1 87 ? -1.557 7.091 -8.280 1.00 96.50 87 ALA A O 1
ATOM 667 N N . ILE A 1 88 ? -1.415 8.854 -6.895 1.00 97.69 88 ILE A N 1
ATOM 668 C CA . ILE A 1 88 ? -0.632 9.674 -7.824 1.00 97.69 88 ILE A CA 1
ATOM 669 C C . ILE A 1 88 ? 0.789 9.143 -8.033 1.00 97.69 88 ILE A C 1
ATOM 671 O O . ILE A 1 88 ? 1.273 9.154 -9.163 1.00 97.69 88 ILE A O 1
ATOM 675 N N . THR A 1 89 ? 1.444 8.623 -6.987 1.00 97.25 89 THR A N 1
ATOM 676 C CA . THR A 1 89 ? 2.782 8.028 -7.122 1.00 97.25 89 THR A CA 1
ATOM 677 C C . THR A 1 89 ? 2.715 6.743 -7.930 1.00 97.25 89 THR A C 1
ATOM 679 O O . THR A 1 89 ? 3.476 6.595 -8.881 1.00 97.25 89 THR A O 1
ATOM 682 N N . SER A 1 90 ? 1.736 5.879 -7.648 1.00 97.12 90 SER A N 1
ATOM 683 C CA . SER A 1 90 ? 1.486 4.667 -8.436 1.00 97.12 90 SER A CA 1
ATOM 684 C C . SER A 1 90 ? 1.218 4.981 -9.911 1.00 97.12 90 SER A C 1
ATOM 686 O O . SER A 1 90 ? 1.749 4.313 -10.797 1.00 97.12 90 SER A O 1
ATOM 688 N N . SER A 1 91 ? 0.445 6.036 -10.187 1.00 98.12 91 SER A N 1
ATOM 689 C CA . SER A 1 91 ? 0.162 6.477 -11.558 1.00 98.12 91 SER A CA 1
ATOM 690 C C . SER A 1 91 ? 1.426 6.963 -12.275 1.00 98.12 91 SER A C 1
ATOM 692 O O . SER A 1 91 ? 1.677 6.573 -13.414 1.00 98.12 91 SER A O 1
ATOM 694 N N . ALA A 1 92 ? 2.250 7.774 -11.607 1.00 98.19 92 ALA A N 1
ATOM 695 C CA . ALA A 1 92 ? 3.508 8.267 -12.166 1.00 98.19 92 ALA A CA 1
ATOM 696 C C . ALA A 1 92 ? 4.503 7.125 -12.441 1.00 98.19 92 ALA A C 1
ATOM 698 O O . ALA A 1 92 ? 5.068 7.047 -13.533 1.00 98.19 92 ALA A O 1
ATOM 699 N N . GLU A 1 93 ? 4.670 6.200 -11.492 1.00 98.31 93 GLU A N 1
ATOM 700 C CA . GLU A 1 93 ? 5.501 5.002 -11.668 1.00 98.31 93 GLU A CA 1
ATOM 701 C C . GLU A 1 93 ? 4.996 4.132 -12.829 1.00 98.31 93 GLU A C 1
ATOM 703 O O . GLU A 1 93 ? 5.799 3.637 -13.619 1.00 98.31 93 GLU A O 1
ATOM 708 N N . GLY A 1 94 ? 3.676 4.001 -12.997 1.00 98.38 94 GLY A N 1
ATOM 709 C CA . GLY A 1 94 ? 3.077 3.284 -14.125 1.00 98.38 94 GLY A CA 1
ATOM 710 C C . GLY A 1 94 ? 3.461 3.877 -15.485 1.00 98.38 94 GLY A C 1
ATOM 711 O O . GLY A 1 94 ? 3.814 3.136 -16.404 1.00 98.38 94 GLY A O 1
ATOM 712 N N . VAL A 1 95 ? 3.470 5.208 -15.610 1.00 98.50 95 VAL A N 1
ATOM 713 C CA . VAL A 1 95 ? 3.903 5.897 -16.842 1.00 98.50 95 VAL A CA 1
ATOM 714 C C . VAL A 1 95 ? 5.390 5.659 -17.119 1.00 98.50 95 VAL A C 1
ATOM 716 O O . VAL A 1 95 ? 5.771 5.395 -18.266 1.00 98.50 95 VAL A O 1
ATOM 719 N N . ILE A 1 96 ? 6.232 5.705 -16.081 1.00 98.56 96 ILE A N 1
ATOM 720 C CA . ILE A 1 96 ? 7.668 5.409 -16.201 1.00 98.56 96 ILE A CA 1
ATOM 721 C C . ILE A 1 96 ? 7.857 3.963 -16.668 1.00 98.56 96 ILE A C 1
ATOM 723 O O . ILE A 1 96 ? 8.546 3.738 -17.660 1.00 98.56 96 ILE A O 1
ATOM 727 N N . ALA A 1 97 ? 7.198 2.999 -16.019 1.00 98.50 97 ALA A N 1
ATOM 728 C CA . ALA A 1 97 ? 7.281 1.585 -16.374 1.00 98.50 97 ALA A CA 1
ATOM 729 C C . ALA A 1 97 ? 6.853 1.335 -17.825 1.00 98.50 97 ALA A C 1
ATOM 731 O O . ALA A 1 97 ? 7.598 0.715 -18.580 1.00 98.50 97 ALA A O 1
ATOM 732 N N . ALA A 1 98 ? 5.706 1.872 -18.251 1.00 98.50 98 ALA A N 1
ATOM 733 C CA . ALA A 1 98 ? 5.225 1.724 -19.625 1.00 98.50 98 ALA A CA 1
ATOM 734 C C . ALA A 1 98 ? 6.213 2.307 -20.652 1.00 98.50 98 ALA A C 1
ATOM 736 O O . ALA A 1 98 ? 6.503 1.684 -21.676 1.00 98.50 98 ALA A O 1
ATOM 737 N N . THR A 1 99 ? 6.790 3.475 -20.355 1.00 98.38 99 THR A N 1
ATOM 738 C CA . THR A 1 99 ? 7.806 4.107 -21.210 1.00 98.38 99 THR A CA 1
ATOM 739 C C . THR A 1 99 ? 9.089 3.273 -21.275 1.00 98.38 99 THR A C 1
ATOM 741 O O . THR A 1 99 ? 9.682 3.126 -22.346 1.00 98.38 99 THR A O 1
ATOM 744 N N . SER A 1 100 ? 9.522 2.705 -20.151 1.00 98.44 100 SER A N 1
ATOM 745 C CA . SER A 1 100 ? 10.701 1.837 -20.077 1.00 98.44 100 SER A CA 1
ATOM 746 C C . SER A 1 100 ? 10.499 0.522 -20.827 1.00 98.44 100 SER A C 1
ATOM 748 O O . SER A 1 100 ? 11.386 0.113 -21.573 1.00 98.44 100 SER A O 1
ATOM 750 N N . VAL A 1 101 ? 9.318 -0.091 -20.707 1.00 98.25 101 VAL A N 1
ATOM 751 C CA . VAL A 1 101 ? 8.918 -1.280 -21.477 1.00 98.25 101 VAL A CA 1
ATOM 752 C C . VAL A 1 101 ? 8.982 -0.987 -22.977 1.00 98.25 101 VAL A C 1
ATOM 754 O O . VAL A 1 101 ? 9.569 -1.756 -23.737 1.00 98.25 101 VAL A O 1
ATOM 757 N N . TYR A 1 102 ? 8.432 0.150 -23.412 1.00 97.62 102 TYR A N 1
ATOM 758 C CA . TYR A 1 102 ? 8.477 0.562 -24.817 1.00 97.62 102 TYR A CA 1
ATOM 759 C C . TYR A 1 102 ? 9.917 0.698 -25.338 1.00 97.62 102 TYR A C 1
ATOM 761 O O . TYR A 1 102 ? 10.241 0.194 -26.415 1.00 97.62 102 TYR A O 1
ATOM 769 N N . LYS A 1 103 ? 10.802 1.343 -24.566 1.00 96.88 103 LYS A N 1
ATOM 770 C CA . LYS A 1 103 ? 12.225 1.483 -24.920 1.00 96.88 103 LYS A CA 1
ATOM 771 C C . LYS A 1 103 ? 12.927 0.128 -25.005 1.00 96.88 103 LYS A C 1
ATOM 773 O O . LYS A 1 103 ? 13.580 -0.136 -26.010 1.00 96.88 103 LYS A O 1
ATOM 778 N N . TYR A 1 104 ? 12.718 -0.736 -24.014 1.00 97.06 104 TYR A N 1
ATOM 779 C CA . TYR A 1 104 ? 13.272 -2.090 -23.975 1.00 97.06 104 TYR A CA 1
ATOM 780 C C . TYR A 1 104 ? 12.924 -2.890 -25.239 1.00 97.06 104 TYR A C 1
ATOM 782 O O . TYR A 1 104 ? 13.808 -3.440 -25.893 1.00 97.06 104 TYR A O 1
ATOM 790 N N . PHE A 1 105 ? 11.654 -2.889 -25.661 1.00 94.94 105 PHE A N 1
ATOM 791 C CA . PHE A 1 105 ? 11.248 -3.601 -26.878 1.00 94.94 105 PHE A CA 1
ATOM 792 C C . PHE A 1 105 ? 11.821 -3.009 -28.166 1.00 94.94 105 PHE A C 1
ATOM 794 O O . PHE A 1 105 ? 12.060 -3.746 -29.120 1.00 94.94 105 PHE A O 1
ATOM 801 N N . ASN A 1 106 ? 12.035 -1.697 -28.226 1.00 94.75 106 ASN A N 1
ATOM 802 C CA . ASN A 1 106 ? 12.649 -1.077 -29.398 1.00 94.75 106 ASN A CA 1
ATOM 803 C C . ASN A 1 106 ? 14.148 -1.369 -29.500 1.00 94.75 106 ASN A C 1
ATOM 805 O O . ASN A 1 106 ? 14.668 -1.451 -30.610 1.00 94.75 106 ASN A O 1
ATOM 809 N N . GLU A 1 107 ? 14.835 -1.540 -28.374 1.00 93.00 107 GLU A N 1
ATOM 810 C CA . GLU A 1 107 ? 16.236 -1.969 -28.346 1.00 93.00 107 GLU A CA 1
ATOM 811 C C . GLU A 1 107 ? 16.390 -3.430 -28.782 1.00 93.00 107 GLU A C 1
ATOM 813 O O . GLU A 1 107 ? 17.318 -3.731 -29.520 1.00 93.00 107 GLU A O 1
ATOM 818 N N . LEU A 1 108 ? 15.444 -4.310 -28.433 1.00 88.62 108 LEU A N 1
ATOM 819 C CA . LEU A 1 108 ? 15.437 -5.716 -28.872 1.00 88.62 108 LEU A CA 1
ATOM 820 C C . LEU A 1 108 ? 15.196 -5.919 -30.377 1.00 88.62 108 LEU A C 1
ATOM 822 O O . LEU A 1 108 ? 15.454 -7.001 -30.897 1.00 88.62 108 LEU A O 1
ATOM 826 N N . LYS A 1 109 ? 14.639 -4.920 -31.070 1.00 80.12 109 LYS A N 1
ATOM 827 C CA . LYS A 1 109 ? 14.380 -4.976 -32.520 1.00 80.12 109 LYS A CA 1
ATOM 828 C C . LYS A 1 109 ? 15.588 -4.566 -33.370 1.00 80.12 109 LYS A C 1
ATOM 830 O O . LYS A 1 109 ? 15.482 -4.614 -34.595 1.00 80.12 109 LYS A O 1
ATOM 835 N N . LYS A 1 110 ? 16.668 -4.099 -32.744 1.00 59.09 110 LYS A N 1
ATOM 836 C CA . LYS A 1 110 ? 17.928 -3.751 -33.408 1.00 59.09 110 LYS A CA 1
ATOM 837 C C . LYS A 1 110 ? 18.871 -4.942 -33.410 1.00 59.09 110 LYS A C 1
ATOM 839 O O . LYS A 1 110 ? 19.585 -5.075 -34.423 1.00 59.09 110 LYS A O 1
#

Nearest PDB structures (foldseek):
  3f8d-assembly2_C  TM=9.289E-01  e=5.882E-08  Saccharolobus solfataricus
  8a56-assembly1_B  TM=7.391E-01  e=1.443E-04  Enterococcus faecalis
  8a56-assembly1_A  TM=7.578E-01  e=3.859E-04  Enterococcus faecalis
  4ntd-assembly1_A-2  TM=8.281E-01  e=1.102E-03  Streptomyces clavuligerus
  5jri-assembly1_B  TM=7.754E-01  e=1.433E-03  Synechocystis sp. PCC 6803